Protein AF-A0A2M8X059-F1 (afdb_monomer_lite)

Structure (mmCIF, N/CA/C/O backbone):
data_AF-A0A2M8X059-F1
#
_entry.id   AF-A0A2M8X059-F1
#
loop_
_atom_site.group_PDB
_atom_site.id
_atom_site.type_symbol
_atom_site.label_atom_id
_atom_site.label_alt_id
_atom_site.label_comp_id
_atom_site.label_asym_id
_atom_site.label_entity_id
_atom_site.label_seq_id
_atom_site.pdbx_PDB_ins_code
_atom_site.Cartn_x
_atom_site.Cartn_y
_atom_site.Cartn_z
_atom_site.occupancy
_atom_site.B_iso_or_equiv
_atom_site.auth_seq_id
_atom_site.auth_comp_id
_atom_site.auth_asym_id
_atom_site.auth_atom_id
_atom_si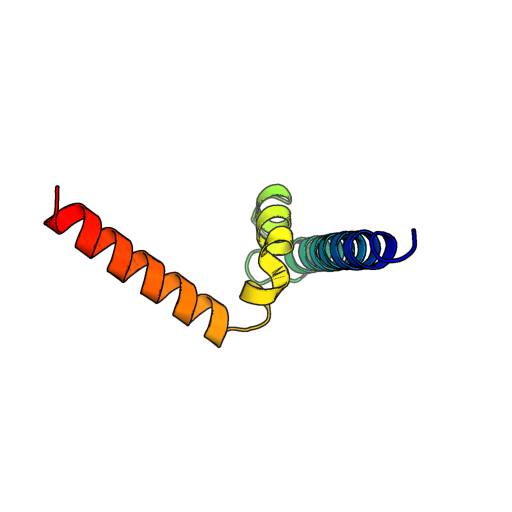te.pdbx_PDB_model_num
ATOM 1 N N . MET A 1 1 ? -29.372 18.857 -0.110 1.00 49.38 1 MET A N 1
ATOM 2 C CA . MET A 1 1 ? -28.525 17.709 -0.515 1.00 49.38 1 MET A CA 1
ATOM 3 C C . MET A 1 1 ? -27.147 18.203 -0.990 1.00 49.38 1 MET A C 1
ATOM 5 O O . MET A 1 1 ? -26.982 18.453 -2.171 1.00 49.38 1 MET A O 1
ATOM 9 N N . LYS A 1 2 ? -26.168 18.446 -0.097 1.00 54.56 2 LYS A N 1
ATOM 10 C CA . LYS A 1 2 ? -24.801 18.907 -0.478 1.00 54.56 2 LYS A CA 1
ATOM 11 C C . LYS A 1 2 ? -23.648 18.167 0.232 1.00 54.56 2 LYS A C 1
ATOM 13 O O . LYS A 1 2 ? -22.486 18.436 -0.039 1.00 54.56 2 LYS A O 1
ATOM 18 N N . ARG A 1 3 ? -23.947 17.199 1.108 1.00 58.12 3 ARG A N 1
ATOM 19 C CA . ARG A 1 3 ? -22.941 16.455 1.899 1.00 58.12 3 ARG A CA 1
ATOM 20 C C . ARG A 1 3 ? -22.248 15.313 1.140 1.00 58.12 3 ARG A C 1
ATOM 22 O O . ARG A 1 3 ? -21.225 14.834 1.600 1.00 58.12 3 ARG A O 1
ATOM 29 N N . PHE A 1 4 ? -22.770 14.903 -0.019 1.00 57.41 4 PHE A N 1
ATOM 30 C CA . PHE A 1 4 ? -22.289 13.718 -0.748 1.00 57.41 4 PHE A CA 1
ATOM 31 C C . PHE A 1 4 ? -21.196 14.013 -1.793 1.00 57.41 4 PHE A C 1
ATOM 33 O O . PHE A 1 4 ? -20.456 13.119 -2.189 1.00 57.41 4 PHE A O 1
ATOM 40 N N . ALA A 1 5 ? -21.056 15.270 -2.233 1.00 63.25 5 ALA A N 1
ATOM 41 C CA . ALA A 1 5 ? -20.089 15.633 -3.272 1.00 63.25 5 ALA A CA 1
ATOM 42 C C . ALA A 1 5 ? -18.630 15.528 -2.791 1.00 63.25 5 ALA A C 1
ATOM 44 O O . ALA A 1 5 ? -17.760 15.136 -3.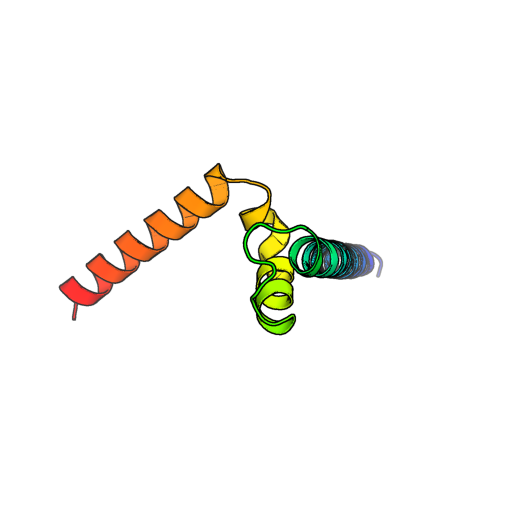561 1.00 63.25 5 ALA A O 1
ATOM 45 N N . TRP A 1 6 ? -18.373 15.825 -1.514 1.00 70.88 6 TRP A N 1
ATOM 46 C CA . TRP A 1 6 ? -17.029 15.826 -0.930 1.00 70.88 6 TRP A CA 1
ATOM 47 C C . TRP A 1 6 ? -16.376 14.446 -0.939 1.00 70.88 6 TRP A C 1
ATOM 49 O O . TRP A 1 6 ? -15.236 14.319 -1.373 1.00 70.88 6 TRP A O 1
ATOM 59 N N . GLY A 1 7 ? -17.116 13.402 -0.552 1.00 81.31 7 GLY A N 1
ATOM 60 C CA . GLY A 1 7 ? -16.593 12.035 -0.561 1.00 81.31 7 GLY A CA 1
ATOM 61 C C . GLY A 1 7 ? -16.151 11.595 -1.957 1.00 81.31 7 GLY A C 1
ATOM 62 O O . GLY A 1 7 ? -15.075 11.030 -2.115 1.00 81.31 7 GLY A O 1
ATOM 63 N N . ARG A 1 8 ? -16.929 11.939 -2.993 1.00 84.75 8 ARG A N 1
ATOM 64 C CA . ARG A 1 8 ? -16.587 11.593 -4.378 1.00 84.75 8 ARG A CA 1
ATOM 65 C C . ARG A 1 8 ? -15.291 12.262 -4.837 1.00 84.75 8 ARG A C 1
ATOM 67 O O . ARG A 1 8 ? -14.462 11.599 -5.447 1.00 84.75 8 ARG A O 1
ATOM 74 N N . TRP A 1 9 ? -15.101 13.545 -4.533 1.00 87.62 9 TRP A N 1
ATOM 75 C CA . TRP A 1 9 ? -13.876 14.264 -4.902 1.00 87.62 9 TRP A CA 1
ATOM 76 C C . TRP A 1 9 ? -12.639 13.729 -4.179 1.00 87.62 9 TRP A C 1
ATOM 78 O O . TRP A 1 9 ? -11.586 13.616 -4.799 1.00 87.62 9 TRP A O 1
ATOM 88 N N . VAL A 1 10 ? -12.776 13.331 -2.911 1.00 88.38 10 VAL A N 1
ATOM 89 C CA . VAL A 1 10 ? -11.688 12.699 -2.149 1.00 88.38 10 VAL A CA 1
ATOM 90 C C . VAL A 1 10 ? -11.295 11.357 -2.763 1.00 88.38 10 VAL A C 1
ATOM 92 O O . VAL A 1 10 ? -10.112 11.107 -2.972 1.00 88.38 10 VAL A O 1
ATOM 95 N N . VAL A 1 11 ? -12.273 10.518 -3.112 1.00 89.69 11 VAL A N 1
ATOM 96 C CA . VAL A 1 11 ? -12.015 9.219 -3.752 1.00 89.69 11 VAL A CA 1
ATOM 97 C C . VAL A 1 11 ? -11.345 9.407 -5.115 1.00 89.69 11 VAL A C 1
ATOM 99 O O . VAL A 1 11 ? -10.346 8.757 -5.405 1.00 89.69 11 VAL A O 1
ATOM 102 N N . VAL A 1 12 ? -11.839 10.336 -5.936 1.00 91.12 12 VAL A N 1
ATOM 103 C CA . VAL A 1 12 ? -11.237 10.647 -7.243 1.00 91.12 12 VAL A CA 1
ATOM 104 C C . VAL A 1 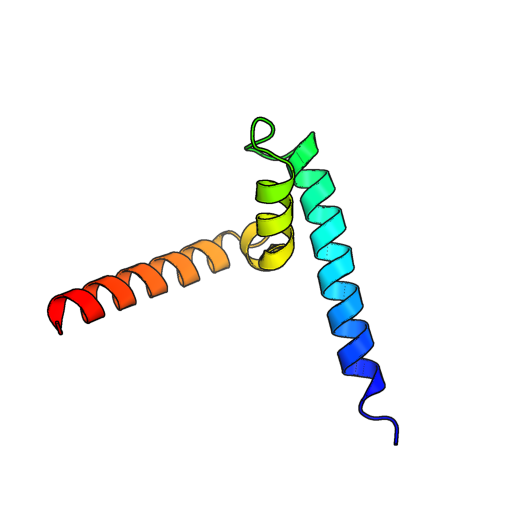12 ? -9.801 11.150 -7.085 1.00 91.12 12 VAL A C 1
ATOM 106 O O . VAL A 1 12 ? -8.913 10.672 -7.787 1.00 91.12 12 VAL A O 1
ATOM 109 N N . GLY A 1 13 ? -9.551 12.055 -6.135 1.00 91.25 13 GLY A N 1
ATOM 110 C CA . GLY A 1 13 ? -8.204 12.526 -5.816 1.00 91.25 13 GLY A CA 1
ATOM 111 C C . GLY A 1 13 ? -7.283 11.386 -5.381 1.00 91.25 13 GLY A C 1
ATOM 112 O O . GLY A 1 13 ? -6.167 11.284 -5.881 1.00 91.25 13 GLY A O 1
ATOM 113 N N . TYR A 1 14 ? -7.769 10.485 -4.526 1.00 91.62 14 TYR A N 1
ATOM 114 C CA . TYR A 1 14 ? -7.014 9.318 -4.071 1.00 91.62 14 TYR A CA 1
ATOM 115 C C . TYR A 1 14 ? -6.567 8.425 -5.235 1.00 91.62 14 TYR A C 1
ATOM 117 O O . TYR A 1 14 ? -5.389 8.080 -5.320 1.00 91.62 14 TYR A O 1
ATOM 125 N N . PHE A 1 15 ? -7.479 8.085 -6.152 1.00 92.06 15 PHE A N 1
ATOM 126 C CA . PHE A 1 15 ? -7.153 7.249 -7.312 1.00 92.06 15 PHE A CA 1
ATOM 127 C C . PHE A 1 15 ? -6.268 7.968 -8.336 1.00 92.06 15 PHE A C 1
ATOM 129 O O . PHE A 1 15 ? -5.398 7.333 -8.925 1.00 92.06 15 PHE A O 1
ATOM 136 N N . LEU A 1 16 ? -6.441 9.280 -8.530 1.00 93.88 16 LEU A N 1
ATOM 137 C CA . LEU A 1 16 ? -5.568 10.076 -9.399 1.00 93.88 16 LEU A CA 1
ATOM 138 C C . LEU A 1 16 ? -4.133 10.106 -8.868 1.00 93.88 16 LEU A C 1
ATOM 140 O O . LEU A 1 16 ? -3.202 9.826 -9.620 1.00 93.88 16 LEU A O 1
ATOM 144 N N . PHE A 1 17 ? -3.951 10.383 -7.574 1.00 92.75 17 PHE A N 1
ATOM 145 C CA . PHE A 1 17 ? -2.633 10.329 -6.939 1.00 92.75 17 PHE A CA 1
ATOM 146 C C . PHE A 1 17 ? -2.032 8.923 -6.997 1.00 92.75 17 PHE A C 1
ATOM 148 O O . PHE A 1 17 ? -0.855 8.780 -7.320 1.00 92.75 17 PHE A O 1
ATOM 155 N N . GLY A 1 18 ? -2.843 7.888 -6.770 1.00 91.31 18 GLY A N 1
ATOM 156 C CA . GLY A 1 18 ? -2.412 6.500 -6.906 1.00 91.31 18 GLY A CA 1
ATOM 157 C C . GLY A 1 18 ? -1.953 6.137 -8.320 1.00 91.31 18 GLY A C 1
ATOM 158 O O . GLY A 1 18 ? -0.938 5.466 -8.485 1.00 91.31 18 GLY A O 1
ATOM 159 N N . LEU A 1 19 ? -2.642 6.625 -9.356 1.00 93.12 19 LEU A N 1
ATOM 160 C CA . LEU A 1 19 ? -2.249 6.405 -10.750 1.00 93.12 19 LEU A CA 1
ATOM 161 C C . LEU A 1 19 ? -0.943 7.133 -11.096 1.00 93.12 19 LEU A C 1
ATOM 163 O O . LEU A 1 19 ? -0.071 6.553 -11.742 1.00 93.12 19 LEU A O 1
ATOM 167 N N . LEU A 1 20 ? -0.782 8.377 -10.634 1.00 91.94 20 LEU A N 1
ATOM 168 C CA . LEU A 1 20 ? 0.472 9.122 -10.782 1.00 91.94 20 LEU A CA 1
ATOM 169 C C . LEU A 1 20 ? 1.628 8.395 -10.085 1.00 91.94 20 LEU A C 1
ATOM 171 O O . LEU A 1 20 ? 2.706 8.261 -10.665 1.00 91.94 20 LEU A O 1
ATOM 175 N N . TYR A 1 21 ? 1.386 7.867 -8.882 1.00 90.50 21 TYR A N 1
ATOM 176 C CA . TYR A 1 21 ? 2.356 7.049 -8.162 1.00 90.50 21 TYR A CA 1
ATOM 177 C C . TYR A 1 21 ? 2.710 5.773 -8.934 1.00 90.50 21 TYR A C 1
ATOM 179 O O . TYR A 1 21 ? 3.884 5.439 -9.036 1.00 90.50 21 TYR A O 1
ATOM 187 N N . ALA A 1 22 ? 1.734 5.083 -9.526 1.00 90.56 22 ALA A N 1
ATOM 188 C CA . ALA A 1 22 ? 1.987 3.880 -10.318 1.00 90.56 22 ALA A CA 1
ATOM 189 C C . ALA A 1 22 ? 2.870 4.165 -11.545 1.00 90.56 22 ALA A C 1
ATOM 191 O O . ALA A 1 22 ? 3.793 3.406 -11.832 1.00 90.56 22 ALA A O 1
ATOM 192 N N . ILE A 1 23 ? 2.626 5.277 -12.247 1.00 91.00 23 ILE A N 1
ATOM 193 C CA . ILE A 1 23 ? 3.455 5.709 -13.385 1.00 91.00 23 ILE A CA 1
ATOM 194 C C . ILE A 1 23 ? 4.871 6.057 -12.917 1.00 91.00 23 ILE A C 1
ATOM 196 O O . ILE A 1 23 ? 5.844 5.690 -13.579 1.00 91.00 23 ILE A O 1
ATOM 200 N N . TYR A 1 24 ? 4.993 6.738 -11.777 1.00 89.69 24 TYR A N 1
ATOM 201 C CA . TYR A 1 24 ? 6.285 7.031 -11.166 1.00 89.69 24 TYR A CA 1
ATOM 202 C C . TYR A 1 24 ? 7.038 5.742 -10.808 1.00 89.69 24 TYR A C 1
ATOM 204 O O . TYR A 1 24 ? 8.165 5.552 -11.258 1.00 89.69 24 TYR A O 1
ATOM 212 N N . ALA A 1 25 ? 6.396 4.827 -10.080 1.00 88.12 25 ALA A N 1
ATOM 213 C CA . ALA A 1 25 ? 6.989 3.574 -9.630 1.00 88.12 25 ALA A CA 1
ATOM 214 C C . ALA A 1 25 ? 7.404 2.665 -10.799 1.00 88.12 25 ALA A C 1
ATOM 216 O O . ALA A 1 25 ? 8.451 2.031 -10.731 1.00 88.12 25 ALA A O 1
ATOM 217 N N . ASN A 1 26 ? 6.637 2.653 -11.893 1.00 89.06 26 ASN A N 1
ATOM 218 C CA . ASN A 1 26 ? 6.950 1.850 -13.076 1.00 89.06 26 ASN A CA 1
ATOM 219 C C . ASN A 1 26 ? 8.206 2.318 -13.825 1.00 89.06 26 ASN A C 1
ATOM 221 O O . ASN A 1 26 ? 8.890 1.510 -14.438 1.00 89.06 26 ASN A O 1
ATOM 225 N N . ASN A 1 27 ? 8.489 3.621 -13.830 1.00 88.31 27 ASN A N 1
ATOM 226 C CA . ASN A 1 27 ? 9.600 4.181 -14.604 1.00 88.31 27 ASN A CA 1
ATOM 227 C C . ASN A 1 27 ? 10.835 4.484 -13.738 1.00 88.31 27 ASN A C 1
ATOM 229 O O . ASN A 1 27 ? 11.959 4.364 -14.217 1.00 88.31 27 ASN A O 1
ATOM 233 N N . TRP A 1 28 ? 10.628 4.878 -12.478 1.00 85.31 28 TRP A N 1
ATOM 234 C CA . TRP A 1 28 ? 11.671 5.369 -11.565 1.00 85.31 28 TRP A CA 1
ATOM 235 C C . TRP A 1 28 ? 11.636 4.731 -10.171 1.00 85.31 28 TRP A C 1
ATOM 237 O O . TRP A 1 28 ? 12.409 5.139 -9.308 1.00 85.31 28 TRP A O 1
ATOM 247 N N . GLY A 1 29 ? 10.735 3.781 -9.917 1.00 82.44 29 GLY A N 1
ATOM 248 C CA . GLY A 1 29 ? 10.666 3.095 -8.628 1.00 82.44 29 GLY A CA 1
ATOM 249 C C . GLY A 1 29 ? 11.793 2.083 -8.431 1.00 82.44 29 GLY A C 1
ATOM 250 O O . GLY A 1 29 ? 12.536 1.768 -9.355 1.00 82.44 29 GLY A O 1
ATOM 251 N N . ASP A 1 30 ? 11.871 1.528 -7.221 1.00 80.12 30 ASP A N 1
ATOM 252 C CA . ASP A 1 30 ? 12.889 0.541 -6.825 1.00 80.12 30 ASP A CA 1
ATOM 253 C C . ASP A 1 30 ? 12.761 -0.808 -7.559 1.00 80.12 30 ASP A C 1
ATOM 255 O O . ASP A 1 30 ? 13.695 -1.609 -7.589 1.00 80.12 30 ASP A O 1
ATOM 259 N N . GLU A 1 31 ? 11.600 -1.080 -8.165 1.00 83.25 31 GLU A N 1
ATOM 260 C CA . GLU A 1 31 ? 11.281 -2.365 -8.797 1.00 83.25 31 GLU A CA 1
ATOM 261 C C . GLU A 1 31 ? 10.878 -2.224 -10.279 1.00 83.25 31 GLU A C 1
ATOM 263 O O . GLU A 1 31 ? 9.869 -2.801 -10.681 1.00 83.25 31 GLU A O 1
ATOM 268 N N . PRO A 1 32 ? 11.650 -1.516 -11.128 1.00 74.81 32 PRO A N 1
ATOM 269 C CA . PRO A 1 32 ? 11.218 -1.121 -12.476 1.00 74.81 32 PRO A CA 1
ATOM 270 C C . PRO A 1 32 ? 11.104 -2.304 -13.454 1.00 74.81 32 PRO A C 1
ATOM 272 O O . PRO A 1 32 ? 10.575 -2.176 -14.552 1.00 74.81 32 PRO A O 1
ATOM 275 N N . TYR A 1 33 ? 11.615 -3.476 -13.066 1.00 81.31 33 TYR A N 1
ATOM 276 C CA . TYR A 1 33 ? 11.531 -4.716 -13.837 1.00 81.31 33 TYR A CA 1
ATOM 277 C C . TYR A 1 33 ? 10.171 -5.418 -13.699 1.00 81.31 33 TYR A C 1
ATOM 279 O O . TYR A 1 33 ? 9.907 -6.387 -14.417 1.00 81.31 33 TYR A O 1
ATOM 287 N N . ARG A 1 34 ? 9.318 -4.996 -12.756 1.00 89.50 34 ARG A N 1
ATOM 288 C CA . ARG A 1 34 ? 8.003 -5.609 -12.545 1.00 89.50 34 ARG A CA 1
ATOM 289 C C . ARG A 1 34 ? 6.976 -5.046 -13.526 1.00 89.50 34 ARG A C 1
ATOM 291 O O . ARG A 1 34 ? 7.110 -3.963 -14.077 1.00 89.50 34 ARG A O 1
ATOM 298 N N . SER A 1 35 ? 5.924 -5.826 -13.767 1.00 89.44 35 SER A N 1
ATOM 299 C CA . SER A 1 35 ? 4.841 -5.408 -14.663 1.00 89.44 35 SER A CA 1
ATOM 300 C C . SER A 1 35 ? 4.125 -4.157 -14.144 1.00 89.44 35 SER A C 1
ATOM 302 O O . SER A 1 35 ? 3.963 -3.980 -12.936 1.00 89.44 35 SER A O 1
ATOM 304 N N . PHE A 1 36 ? 3.575 -3.352 -15.053 1.00 87.81 36 PHE A N 1
ATOM 305 C CA . PHE A 1 36 ? 2.769 -2.183 -14.693 1.00 87.81 36 PHE A CA 1
ATOM 306 C C . PHE A 1 36 ? 1.608 -2.519 -13.741 1.00 87.81 36 PHE A C 1
ATOM 308 O O . PHE A 1 36 ? 1.287 -1.731 -12.860 1.00 87.81 36 PHE A O 1
ATOM 315 N N . ALA A 1 37 ? 1.013 -3.713 -13.851 1.00 89.19 37 ALA A N 1
ATOM 316 C CA . ALA A 1 37 ? -0.052 -4.161 -12.950 1.00 89.19 37 ALA A CA 1
ATOM 317 C C . ALA A 1 37 ? 0.400 -4.234 -11.480 1.00 89.19 37 ALA A C 1
ATOM 319 O O . ALA A 1 37 ? -0.372 -3.915 -10.576 1.00 89.19 37 ALA A O 1
ATOM 320 N N . TYR A 1 38 ? 1.660 -4.602 -11.235 1.00 89.31 38 TYR A N 1
ATOM 321 C CA . TYR A 1 38 ? 2.234 -4.603 -9.893 1.00 89.31 38 TYR A CA 1
ATOM 322 C C . TYR A 1 38 ? 2.360 -3.174 -9.344 1.00 89.31 38 TYR A C 1
ATOM 324 O O . TYR A 1 38 ? 1.903 -2.894 -8.235 1.00 89.31 38 TYR A O 1
ATOM 332 N N . HIS A 1 39 ? 2.876 -2.245 -10.152 1.00 90.31 39 HIS A N 1
ATOM 333 C CA . HIS A 1 39 ? 2.971 -0.828 -9.785 1.00 90.31 39 HIS A CA 1
ATOM 334 C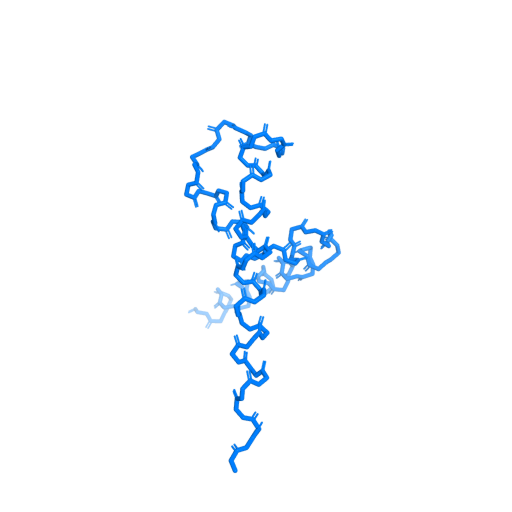 C . HIS A 1 39 ? 1.602 -0.157 -9.634 1.00 90.31 39 HIS A C 1
ATOM 336 O O . HIS A 1 39 ? 1.433 0.718 -8.788 1.00 90.31 39 HIS A O 1
ATOM 342 N N . LEU A 1 40 ? 0.592 -0.603 -10.384 1.00 91.06 40 LEU A N 1
ATOM 343 C CA . LEU A 1 40 ? -0.795 -0.166 -10.232 1.00 91.06 40 LEU A CA 1
ATOM 344 C C . LEU A 1 40 ? -1.379 -0.615 -8.884 1.00 91.06 40 LEU A C 1
ATOM 346 O O . LEU A 1 40 ? -2.066 0.161 -8.219 1.00 91.06 40 LEU A O 1
ATOM 350 N N . GLY A 1 41 ? -1.038 -1.827 -8.438 1.00 89.06 41 GLY A N 1
ATOM 351 C CA . GLY A 1 41 ? -1.327 -2.300 -7.083 1.00 89.06 41 GLY A CA 1
ATOM 352 C C . GLY A 1 41 ? -0.654 -1.440 -6.011 1.00 89.06 41 GLY A C 1
ATOM 353 O O . GLY A 1 41 ? -1.313 -1.033 -5.056 1.00 89.06 41 GLY A O 1
ATOM 354 N N . GLN A 1 42 ? 0.621 -1.084 -6.197 1.00 87.62 42 GLN A N 1
ATOM 355 C CA . GLN A 1 42 ? 1.325 -0.165 -5.292 1.00 87.62 42 GLN A CA 1
ATOM 356 C C . GLN A 1 42 ? 0.688 1.234 -5.281 1.00 87.62 42 GLN A C 1
ATOM 358 O O . GLN A 1 42 ? 0.546 1.831 -4.217 1.00 87.62 42 GLN A O 1
ATOM 363 N N . GLY A 1 43 ? 0.233 1.722 -6.437 1.00 90.31 43 GLY A N 1
ATOM 364 C CA . GLY A 1 43 ? -0.527 2.963 -6.578 1.00 90.31 43 GLY A CA 1
ATOM 365 C C . GLY A 1 43 ? -1.865 2.944 -5.844 1.00 90.31 43 GLY A C 1
ATOM 366 O O . GLY A 1 43 ? -2.269 3.955 -5.278 1.00 90.31 43 GLY A O 1
ATOM 367 N N . LEU A 1 44 ? -2.540 1.797 -5.758 1.00 90.75 44 LEU A N 1
ATOM 368 C CA . LEU A 1 44 ? -3.780 1.679 -4.987 1.00 90.75 44 LEU A CA 1
ATOM 369 C C . LEU A 1 44 ? -3.551 1.859 -3.481 1.00 90.75 44 LEU A C 1
ATOM 371 O O . LEU A 1 44 ? -4.422 2.376 -2.783 1.00 90.75 44 LEU A O 1
ATOM 375 N N . VAL A 1 45 ? -2.380 1.461 -2.988 1.00 90.12 45 VAL A N 1
ATOM 376 C CA . VAL A 1 45 ? -1.956 1.606 -1.587 1.00 90.12 45 VAL A CA 1
ATOM 377 C C . VAL A 1 45 ? -0.855 2.660 -1.432 1.00 90.12 45 VAL A C 1
ATOM 379 O O . VAL A 1 45 ? -0.060 2.600 -0.493 1.00 90.12 45 VAL A O 1
ATOM 382 N N . TRP A 1 46 ? -0.824 3.657 -2.326 1.00 88.12 46 TRP A N 1
ATOM 383 C CA . TRP A 1 46 ? 0.239 4.664 -2.396 1.0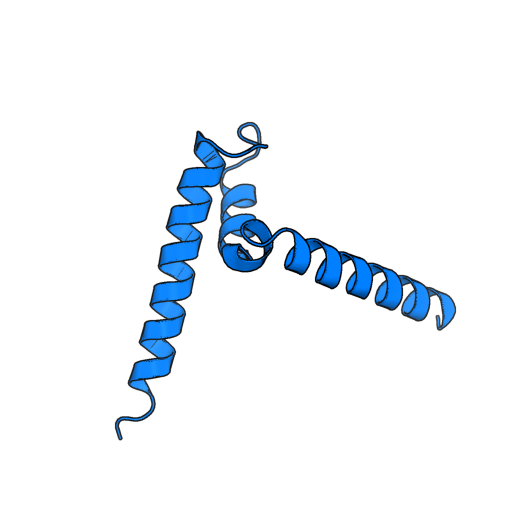0 88.12 46 TRP A CA 1
ATOM 384 C C . TRP A 1 46 ? 0.581 5.347 -1.058 1.00 88.12 46 TRP A C 1
ATOM 386 O O . TRP A 1 46 ? 1.773 5.566 -0.831 1.00 88.12 46 TRP A O 1
ATOM 396 N N . PRO A 1 47 ? -0.359 5.644 -0.123 1.00 86.25 47 PRO A N 1
ATOM 397 C CA . PRO A 1 47 ? 0.020 6.299 1.129 1.00 86.25 47 PRO A CA 1
ATOM 398 C C . PRO A 1 47 ? 0.940 5.411 1.967 1.00 86.25 47 PRO A C 1
ATOM 400 O O . PRO A 1 47 ? 1.861 5.899 2.613 1.00 86.25 47 PRO A O 1
ATOM 403 N N . VAL A 1 48 ? 0.715 4.096 1.923 1.00 87.31 48 VAL A N 1
ATOM 404 C CA . VAL A 1 48 ? 1.522 3.095 2.628 1.00 87.31 48 VAL A CA 1
ATOM 405 C C . VAL A 1 48 ? 2.934 3.031 2.049 1.00 87.31 48 VAL A C 1
ATOM 407 O O . VAL A 1 48 ? 3.894 2.861 2.795 1.00 87.31 48 VAL A O 1
ATOM 410 N N . MET A 1 49 ? 3.059 3.196 0.732 1.00 83.81 49 MET A N 1
ATOM 411 C CA . MET A 1 49 ? 4.341 3.130 0.031 1.00 83.81 49 MET A CA 1
ATOM 412 C C . MET A 1 49 ? 5.197 4.384 0.253 1.00 83.81 49 MET A C 1
ATOM 414 O O . MET A 1 49 ? 6.416 4.287 0.347 1.00 83.81 49 MET A O 1
ATOM 418 N N . VAL A 1 50 ? 4.569 5.558 0.378 1.00 85.12 50 VAL A N 1
ATOM 419 C CA . VAL A 1 50 ? 5.269 6.835 0.620 1.00 85.12 50 VAL A CA 1
ATOM 420 C C . VAL A 1 50 ? 5.640 7.028 2.097 1.00 85.12 50 VAL A C 1
ATOM 422 O O . VAL A 1 50 ? 6.586 7.753 2.395 1.00 85.12 50 VAL A O 1
ATOM 425 N N . LEU A 1 51 ? 4.926 6.387 3.032 1.00 85.94 51 LEU A N 1
ATOM 426 C CA . LEU A 1 51 ? 5.170 6.462 4.478 1.00 85.94 51 LEU A CA 1
ATOM 427 C C . LEU A 1 51 ? 5.789 5.149 4.998 1.00 85.94 51 LEU A C 1
ATOM 429 O O . LEU A 1 51 ? 5.049 4.246 5.403 1.00 85.94 51 LEU A O 1
ATOM 433 N N . PRO A 1 52 ? 7.131 5.043 5.110 1.00 75.38 52 PRO A N 1
ATOM 434 C CA . PRO A 1 52 ? 7.800 3.790 5.476 1.00 75.38 52 PRO A CA 1
ATOM 435 C C . PRO A 1 52 ? 7.354 3.231 6.833 1.00 75.38 52 PRO A C 1
ATOM 437 O O . PRO A 1 52 ? 7.298 2.018 7.028 1.00 75.38 52 PRO A O 1
ATOM 440 N N . GLY A 1 53 ? 7.025 4.111 7.785 1.00 85.06 53 GLY A N 1
ATOM 441 C CA . GLY A 1 53 ? 6.533 3.713 9.106 1.00 85.06 53 GLY A CA 1
ATOM 442 C C . GLY A 1 53 ? 5.152 3.055 9.064 1.00 85.06 53 GLY A C 1
ATOM 443 O O . GLY A 1 53 ? 4.915 2.085 9.782 1.00 85.06 53 GLY A O 1
ATOM 444 N N . LEU A 1 54 ? 4.261 3.529 8.188 1.00 83.69 54 LEU A N 1
ATOM 445 C CA . LEU A 1 54 ? 2.897 3.015 8.072 1.00 83.69 54 LEU A CA 1
ATOM 446 C C . LEU A 1 54 ? 2.891 1.611 7.448 1.00 83.69 54 LEU A C 1
ATOM 448 O O . LEU A 1 54 ? 2.212 0.718 7.952 1.00 83.69 54 LEU A O 1
ATOM 452 N N . GLY A 1 55 ? 3.711 1.390 6.415 1.00 80.81 55 GLY A N 1
ATOM 453 C CA . GLY A 1 55 ? 3.887 0.067 5.809 1.00 80.81 55 GLY A CA 1
ATOM 454 C C . GLY A 1 55 ? 4.435 -0.971 6.786 1.00 80.81 55 GLY A C 1
ATOM 455 O O . GLY A 1 55 ? 3.885 -2.068 6.889 1.00 80.81 55 GLY A O 1
ATOM 456 N N . LYS A 1 56 ? 5.457 -0.610 7.571 1.00 84.94 56 LYS A N 1
ATOM 457 C CA . LYS A 1 56 ? 6.016 -1.499 8.604 1.00 84.94 56 LYS A CA 1
ATOM 458 C C . LYS A 1 56 ? 4.997 -1.837 9.691 1.00 84.94 56 LYS A C 1
ATOM 460 O O . LYS A 1 56 ? 4.921 -2.990 10.105 1.00 84.94 56 LYS A O 1
ATOM 465 N N . PHE A 1 57 ? 4.204 -0.858 10.126 1.00 89.81 57 PHE A N 1
ATOM 466 C CA . PHE A 1 57 ? 3.165 -1.074 11.131 1.00 89.81 57 PHE A CA 1
ATOM 467 C C . PHE A 1 57 ? 2.070 -2.027 10.634 1.00 89.81 57 PHE A C 1
ATOM 469 O O . PHE A 1 57 ? 1.773 -3.014 11.305 1.00 89.81 57 PHE A O 1
ATOM 476 N N . ILE A 1 58 ? 1.515 -1.780 9.441 1.00 88.75 58 ILE A N 1
ATOM 477 C CA . ILE A 1 58 ? 0.471 -2.635 8.852 1.00 88.75 58 ILE A CA 1
ATOM 478 C C . ILE A 1 58 ? 1.014 -4.045 8.587 1.00 88.75 58 ILE A C 1
ATOM 480 O O . ILE A 1 58 ? 0.358 -5.026 8.929 1.00 88.75 58 ILE A O 1
ATOM 484 N N . GLY A 1 59 ? 2.226 -4.160 8.035 1.00 87.00 59 GLY A N 1
ATOM 485 C CA . GLY A 1 59 ? 2.873 -5.453 7.804 1.00 87.00 59 GLY A CA 1
ATOM 486 C C . GLY A 1 59 ? 3.093 -6.237 9.100 1.00 87.00 59 GLY A C 1
ATOM 487 O O . GLY A 1 59 ? 2.759 -7.418 9.166 1.00 87.00 59 GLY A O 1
ATOM 488 N N . GLY A 1 60 ? 3.576 -5.575 10.155 1.00 92.75 60 GLY A N 1
ATOM 489 C CA . GLY A 1 60 ? 3.725 -6.186 11.477 1.00 92.75 60 GLY A CA 1
ATOM 490 C C . GLY A 1 60 ? 2.390 -6.651 12.063 1.00 92.75 60 GLY A C 1
ATOM 491 O O . GLY A 1 60 ? 2.294 -7.775 12.554 1.00 92.75 60 GLY A O 1
ATOM 492 N N . LEU A 1 61 ? 1.343 -5.828 11.951 1.00 94.69 61 LEU A N 1
ATOM 493 C CA . LEU A 1 61 ? 0.001 -6.174 12.421 1.00 94.69 61 LEU A CA 1
ATOM 494 C C . LEU A 1 61 ? -0.561 -7.409 11.701 1.00 94.69 61 LEU A C 1
ATOM 496 O O . LEU A 1 61 ? -1.119 -8.291 12.351 1.00 94.69 61 LEU A O 1
ATOM 500 N N . LEU A 1 62 ? -0.383 -7.497 10.380 1.00 94.06 62 LEU A N 1
ATOM 501 C CA . LEU A 1 62 ? -0.819 -8.646 9.582 1.00 94.06 62 LEU A CA 1
ATOM 502 C C . LEU A 1 62 ? -0.083 -9.930 9.974 1.00 94.06 62 LEU A C 1
ATOM 504 O O . LEU A 1 62 ? -0.714 -10.979 10.071 1.00 94.06 62 LEU A O 1
ATOM 508 N N . ILE A 1 63 ? 1.224 -9.853 10.245 1.00 95.44 63 ILE A N 1
ATOM 509 C CA . ILE A 1 63 ? 2.005 -11.006 10.716 1.00 95.44 63 ILE A CA 1
ATOM 510 C C . ILE A 1 63 ? 1.474 -11.491 12.066 1.00 95.44 63 ILE A C 1
ATOM 512 O O . ILE A 1 63 ? 1.205 -12.681 12.219 1.00 95.44 63 ILE A O 1
ATOM 516 N N . VAL A 1 64 ? 1.276 -10.584 13.027 1.00 96.56 64 VAL A N 1
ATOM 517 C CA . VAL A 1 64 ? 0.731 -10.932 14.350 1.00 96.56 64 VAL A CA 1
ATOM 518 C C . VAL A 1 64 ? -0.655 -11.566 14.217 1.00 96.56 64 VAL A C 1
ATOM 520 O O . VAL A 1 64 ? -0.910 -12.606 14.822 1.00 96.56 64 VAL A O 1
ATOM 523 N N . ALA A 1 65 ? -1.528 -10.986 13.390 1.00 95.38 65 ALA A N 1
ATOM 524 C CA . ALA A 1 65 ? -2.860 -11.525 13.134 1.00 95.38 65 ALA A CA 1
ATOM 525 C C . ALA A 1 65 ? -2.807 -12.922 12.494 1.00 95.38 65 ALA A C 1
ATOM 527 O O . ALA A 1 65 ? -3.558 -13.806 12.900 1.00 95.38 65 ALA A O 1
ATOM 528 N N . MET A 1 66 ? -1.903 -13.144 11.536 1.00 96.19 66 MET A N 1
ATOM 529 C CA . MET A 1 66 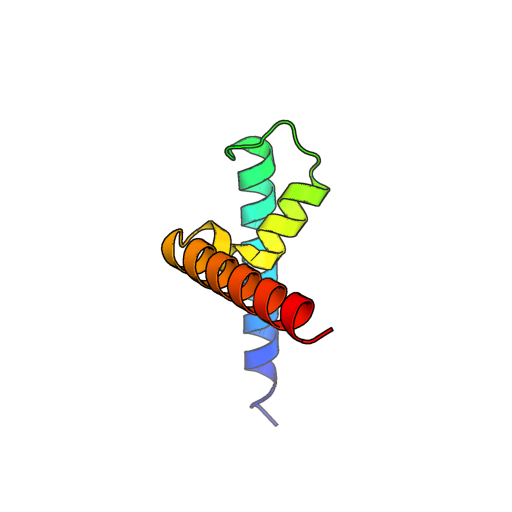? -1.735 -14.442 10.883 1.00 96.19 66 MET A CA 1
ATOM 530 C C . MET A 1 66 ? -1.217 -15.505 11.855 1.00 96.19 66 MET A C 1
ATOM 532 O O . MET A 1 66 ? -1.741 -16.614 11.871 1.00 96.19 66 MET A O 1
ATOM 536 N N . VAL A 1 67 ? -0.242 -15.169 12.705 1.00 97.44 67 VAL A N 1
ATOM 537 C CA . VAL A 1 67 ? 0.256 -16.082 13.748 1.00 97.44 67 VAL A CA 1
ATOM 538 C C . VAL A 1 67 ? -0.857 -16.437 14.732 1.00 97.44 67 VAL A C 1
ATOM 540 O O . VAL A 1 67 ? -1.052 -17.613 15.026 1.00 97.44 67 VAL A O 1
ATOM 543 N N . ALA A 1 68 ? -1.617 -15.446 15.202 1.00 96.19 68 ALA A N 1
ATOM 544 C CA . ALA A 1 68 ? -2.741 -15.680 16.105 1.00 96.19 68 ALA A CA 1
ATOM 545 C C . ALA A 1 68 ? -3.821 -16.565 15.464 1.00 96.19 68 ALA A C 1
ATOM 547 O O . ALA A 1 68 ? -4.332 -17.468 16.117 1.00 96.19 68 ALA A O 1
ATOM 548 N N . PHE A 1 69 ? -4.132 -16.336 14.184 1.00 96.62 69 PHE A N 1
ATOM 549 C CA . PHE A 1 69 ? -5.077 -17.158 13.431 1.00 96.62 69 PHE A CA 1
ATOM 550 C C . PHE A 1 69 ? -4.608 -18.613 13.326 1.00 96.62 69 PHE A C 1
ATOM 552 O O . PHE A 1 69 ? -5.376 -19.514 13.638 1.00 96.62 69 PHE A O 1
ATOM 559 N N . VAL A 1 70 ? -3.343 -18.837 12.956 1.00 97.44 70 VAL A N 1
ATOM 560 C CA . VAL A 1 70 ? -2.764 -20.186 12.838 1.00 97.44 70 VAL A CA 1
ATOM 561 C C . VAL A 1 70 ? -2.681 -20.898 14.191 1.00 97.44 70 VAL A C 1
ATOM 563 O O . VAL A 1 70 ? -2.866 -22.104 14.255 1.00 97.44 70 VAL A O 1
ATOM 566 N N . MET A 1 71 ? -2.407 -20.182 15.285 1.00 96.25 71 MET A N 1
ATOM 567 C CA . MET A 1 71 ? -2.391 -20.780 16.628 1.00 96.25 71 MET A CA 1
ATOM 568 C C . MET A 1 71 ? -3.787 -21.100 17.170 1.00 96.25 71 MET A C 1
ATOM 570 O O . MET A 1 71 ? -3.907 -21.906 18.090 1.00 96.25 71 MET A O 1
ATOM 574 N N . ALA A 1 72 ? -4.822 -20.440 16.650 1.00 91.31 72 ALA A N 1
ATOM 575 C CA . ALA A 1 72 ? -6.209 -20.653 17.048 1.00 91.31 72 ALA A CA 1
ATOM 576 C C . ALA A 1 72 ? -6.939 -21.712 16.199 1.00 91.31 72 ALA A C 1
ATOM 578 O O . ALA A 1 72 ? -8.030 -22.128 16.593 1.00 91.31 72 ALA A O 1
ATOM 579 N N . SER A 1 73 ? -6.378 -22.105 15.049 1.00 82.44 73 SER A N 1
ATOM 580 C CA . SER A 1 73 ? -6.895 -23.157 14.157 1.00 82.44 73 SER A CA 1
ATOM 581 C C . SER A 1 73 ? -6.381 -24.537 14.536 1.00 82.44 73 SER A C 1
ATOM 583 O O . SER A 1 73 ? -7.194 -25.485 14.510 1.00 82.44 73 SER A O 1
#

Radius of gyration: 16.34 Å; chains: 1; bounding box: 41×42×32 Å

pLDDT: mean 86.55, std 9.71, range [49.38, 97.44]

Foldseek 3Di:
DPPPPVVVVVVVVLLVQLVVQLVCCCPPNPCVVDDSVVSSVCSNVVVLVVDVVNVVVVVVVVVVVVVVVVVVD

Sequence (73 aa):
MKRFAWGRWVVVGYFLFGLLYAIYANNWGDEPYRSFAYHLGQGLVWPVMVLPGLGKFIGGLLIVAMVAFVMAS

Secondary structure (DSSP, 8-state):
--SSHHHHHHHHHHHHHHHHHHHHHHHHSS-TTS-HHHHHHHHHTHHHHH-HHHHHHHHHHHHHHHHHHHHH-